Protein AF-G9KCK4-F1 (afdb_monomer)

Organism: Mustela putorius furo (NCBI:txid9669)

Foldseek 3Di:
DDDPDPDDPDDDPCVVLVDWDWDADPDPVRIDTDDPPDPPPPPDPCVCVVVVVVVVVVPPDPPDPDFAFPDWDADPVRQKIWTQTPVRDIDMDD

Sequence (94 aa):
VGGCETAEVGISKASSYGLSAWRVLSGSPYCKQVTSGGDRVTAVPKTLGLLRMLSVKFYSRPGQEQDGIFKLSLSPDGTLLAAIHFSGKLSIWA

Structure (mmCIF, N/CA/C/O backbone):
data_AF-G9KCK4-F1
#
_entry.id   AF-G9KCK4-F1
#
loop_
_atom_site.group_PDB
_atom_site.id
_atom_site.type_symbol
_atom_site.label_atom_id
_atom_site.label_alt_id
_atom_site.label_comp_id
_atom_site.label_asym_id
_atom_site.label_entity_id
_atom_site.label_seq_id
_atom_site.pdbx_PDB_ins_code
_atom_site.Cartn_x
_atom_site.Cartn_y
_atom_site.Cartn_z
_atom_site.occupancy
_atom_site.B_iso_or_equiv
_atom_site.auth_seq_id
_atom_site.auth_comp_id
_atom_site.auth_asym_id
_atom_site.auth_atom_id
_atom_site.pdbx_PDB_model_num
ATOM 1 N N . VAL A 1 1 ? 21.774 0.817 1.616 1.00 37.09 1 VAL A N 1
ATOM 2 C CA . VAL A 1 1 ? 20.440 1.124 1.048 1.00 37.09 1 VAL A CA 1
ATOM 3 C C . VAL A 1 1 ? 20.220 0.134 -0.086 1.00 37.09 1 VAL A C 1
ATOM 5 O O . VAL A 1 1 ? 20.757 0.343 -1.163 1.00 37.09 1 VAL A O 1
ATOM 8 N N . GLY A 1 2 ? 19.625 -1.027 0.221 1.00 36.41 2 GLY A N 1
ATOM 9 C CA . GLY A 1 2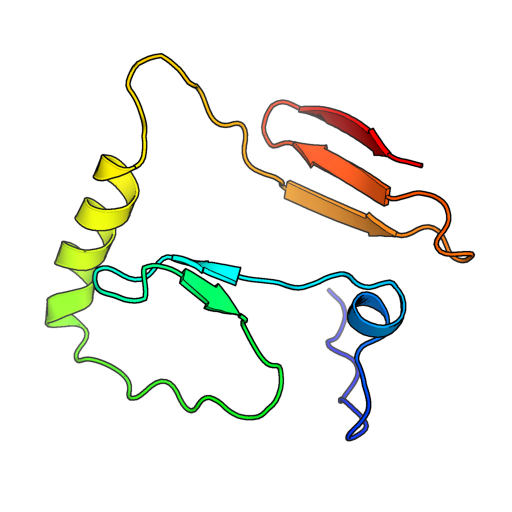 ? 19.438 -2.130 -0.738 1.00 36.41 2 GLY A CA 1
ATOM 10 C C . GLY A 1 2 ? 18.424 -1.716 -1.803 1.00 36.41 2 GLY A C 1
ATOM 11 O O . GLY A 1 2 ? 17.446 -1.054 -1.478 1.00 36.41 2 GLY A O 1
ATOM 12 N N . GLY A 1 3 ? 18.648 -1.945 -3.089 1.00 39.38 3 GLY A N 1
ATOM 13 C CA . GLY A 1 3 ? 19.147 -3.180 -3.678 1.00 39.38 3 GLY A CA 1
ATOM 14 C C . GLY A 1 3 ? 17.950 -3.774 -4.404 1.00 39.38 3 GLY A C 1
ATOM 15 O O . GLY A 1 3 ? 17.295 -4.659 -3.872 1.00 39.38 3 GLY A O 1
ATOM 16 N N . CYS A 1 4 ? 17.588 -3.177 -5.546 1.00 51.75 4 CYS A N 1
ATOM 17 C CA . CYS A 1 4 ? 16.587 -3.750 -6.435 1.00 51.75 4 CYS A CA 1
ATOM 18 C C . CYS A 1 4 ? 17.154 -5.086 -6.897 1.00 51.75 4 CYS A C 1
ATOM 20 O O . CYS A 1 4 ? 18.093 -5.103 -7.693 1.00 51.75 4 CYS A O 1
ATOM 22 N N . GLU A 1 5 ? 16.645 -6.173 -6.329 1.00 50.69 5 GLU A N 1
ATOM 23 C CA . GLU A 1 5 ? 16.954 -7.520 -6.77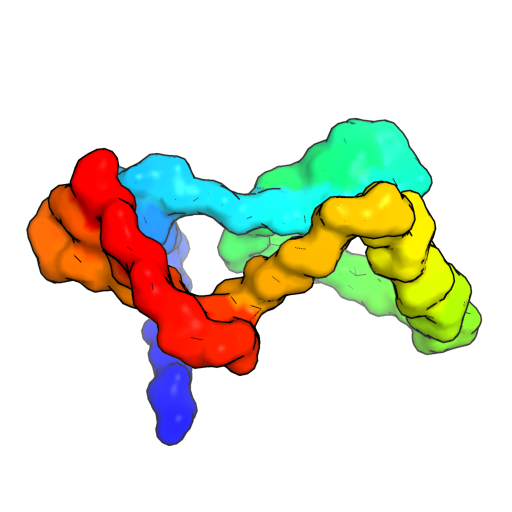8 1.00 50.69 5 GLU A CA 1
ATOM 24 C C . GLU A 1 5 ? 16.693 -7.560 -8.281 1.00 50.69 5 GLU A C 1
ATOM 26 O O . GLU A 1 5 ? 15.618 -7.193 -8.765 1.00 50.69 5 GLU A O 1
ATOM 31 N N . THR A 1 6 ? 17.755 -7.874 -9.014 1.00 47.38 6 THR A N 1
ATOM 32 C CA . THR A 1 6 ? 17.790 -7.980 -10.462 1.00 47.38 6 THR A CA 1
ATOM 33 C C . THR A 1 6 ? 16.66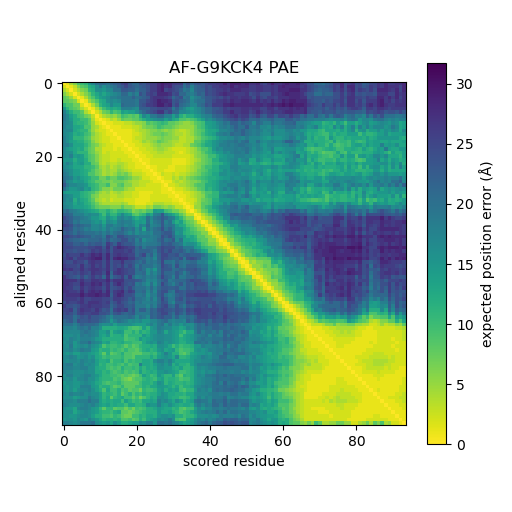3 -8.913 -10.870 1.00 47.38 6 THR A C 1
ATOM 35 O O . THR A 1 6 ? 16.704 -10.100 -10.563 1.00 47.38 6 THR A O 1
ATOM 38 N N . ALA A 1 7 ? 15.619 -8.355 -11.478 1.00 51.03 7 ALA A N 1
ATOM 39 C CA . ALA A 1 7 ? 14.438 -9.116 -11.822 1.00 51.03 7 ALA A CA 1
ATOM 40 C C . ALA A 1 7 ? 14.815 -10.187 -12.852 1.00 51.03 7 ALA A C 1
ATOM 42 O O . ALA A 1 7 ? 15.038 -9.895 -14.029 1.00 51.03 7 ALA A O 1
ATOM 43 N N . GLU A 1 8 ? 14.8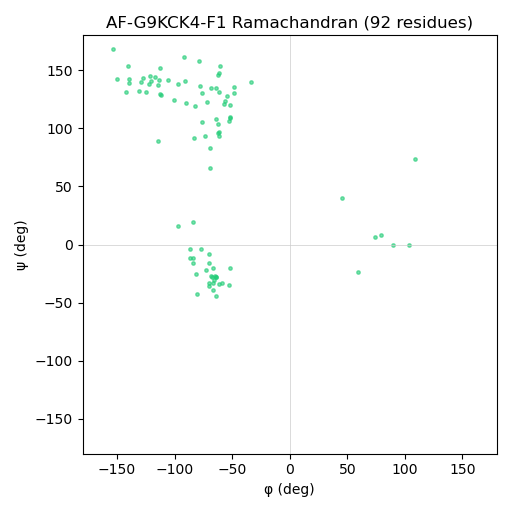33 -11.435 -12.387 1.00 51.69 8 GLU A N 1
ATOM 44 C CA . GLU A 1 8 ? 14.304 -12.576 -13.128 1.00 51.69 8 GLU A CA 1
ATOM 45 C C . GLU A 1 8 ? 13.092 -12.082 -13.943 1.00 51.69 8 GLU A C 1
ATOM 47 O O . GLU A 1 8 ? 12.298 -11.279 -13.442 1.00 51.69 8 GLU A O 1
ATOM 52 N N . VAL A 1 9 ? 12.927 -12.533 -15.187 1.00 58.53 9 VAL A N 1
ATOM 53 C CA . VAL A 1 9 ? 11.775 -12.198 -16.048 1.00 58.53 9 VAL A CA 1
ATOM 54 C C . VAL A 1 9 ? 10.513 -12.880 -15.493 1.00 58.53 9 VAL A C 1
ATOM 56 O O . VAL A 1 9 ? 9.968 -13.815 -16.068 1.00 58.53 9 VAL A O 1
ATOM 59 N N . GLY A 1 10 ? 10.092 -12.459 -14.308 1.00 61.81 10 GLY A N 1
ATOM 60 C CA . GLY A 1 10 ? 9.093 -13.090 -13.470 1.00 61.81 10 GLY A CA 1
ATOM 61 C C . GLY A 1 10 ? 8.203 -12.047 -12.810 1.00 61.81 10 GLY A C 1
ATOM 62 O O . GLY A 1 10 ? 8.567 -10.886 -12.621 1.00 61.81 10 GLY A O 1
ATOM 63 N N . ILE A 1 11 ? 6.985 -12.477 -12.503 1.00 61.25 11 ILE A N 1
ATOM 64 C CA . ILE A 1 11 ? 5.971 -11.706 -11.785 1.00 61.25 11 ILE A CA 1
ATOM 65 C C . ILE A 1 11 ? 6.589 -11.223 -10.463 1.00 61.25 11 ILE A C 1
ATOM 67 O O . ILE A 1 11 ? 7.143 -12.022 -9.711 1.00 61.25 11 ILE A O 1
ATOM 71 N N . SER A 1 12 ? 6.520 -9.917 -10.176 1.00 70.25 12 SER A N 1
ATOM 72 C CA . SER A 1 12 ? 7.054 -9.390 -8.916 1.00 70.25 12 SER A CA 1
ATOM 73 C C . SER A 1 12 ? 6.303 -10.012 -7.742 1.00 70.25 12 SER A C 1
ATOM 75 O O . SER A 1 12 ? 5.094 -10.258 -7.832 1.00 70.25 12 SER A O 1
ATOM 77 N N . LYS A 1 13 ? 6.988 -10.208 -6.612 1.00 74.44 13 LYS A N 1
ATOM 78 C CA . LYS A 1 13 ? 6.362 -10.734 -5.393 1.00 74.44 13 LYS A CA 1
ATOM 79 C C . LYS A 1 13 ? 5.111 -9.935 -4.998 1.00 74.44 13 LYS A C 1
ATOM 81 O O . LYS A 1 13 ? 4.133 -10.512 -4.565 1.00 74.44 13 LYS A O 1
ATOM 86 N N . ALA A 1 14 ? 5.080 -8.619 -5.215 1.00 73.56 14 ALA A N 1
ATOM 87 C CA . ALA A 1 14 ? 3.880 -7.814 -4.970 1.00 73.56 14 ALA A CA 1
ATOM 88 C C . ALA A 1 14 ? 2.711 -8.205 -5.896 1.00 73.56 14 ALA A C 1
ATOM 90 O O . ALA A 1 14 ? 1.583 -8.375 -5.436 1.00 73.56 14 ALA A O 1
ATOM 91 N N . SER A 1 15 ? 2.982 -8.407 -7.189 1.00 75.62 15 SER A N 1
ATOM 92 C CA . SER A 1 15 ? 1.953 -8.817 -8.150 1.00 75.62 15 SER A CA 1
ATOM 93 C C . SER A 1 15 ? 1.422 -10.234 -7.927 1.00 75.62 15 SER A C 1
ATOM 95 O O . SER A 1 15 ? 0.253 -10.466 -8.221 1.00 75.62 15 SER A O 1
ATOM 97 N N . SER A 1 16 ? 2.198 -11.156 -7.337 1.00 77.44 16 SER A N 1
ATOM 98 C CA . SER A 1 16 ? 1.659 -12.467 -6.930 1.00 77.44 16 SER A CA 1
ATOM 99 C C . SER A 1 16 ? 0.626 -12.371 -5.803 1.00 77.44 16 SER A C 1
ATOM 101 O O . SER A 1 16 ? -0.195 -13.268 -5.664 1.00 77.44 16 SER A O 1
ATOM 103 N N . TYR A 1 17 ? 0.617 -11.271 -5.043 1.00 74.12 17 TYR A N 1
ATOM 104 C CA . TYR A 1 17 ? -0.415 -10.963 -4.045 1.00 74.12 17 TYR A CA 1
ATOM 105 C C . TYR A 1 17 ? -1.506 -10.020 -4.583 1.00 74.12 17 TYR A C 1
ATOM 107 O O . TYR A 1 17 ? -2.232 -9.401 -3.812 1.00 74.12 17 TYR A O 1
ATOM 115 N N . GLY A 1 18 ? -1.612 -9.849 -5.907 1.00 79.94 18 GLY A N 1
ATOM 116 C CA . GLY A 1 18 ? -2.626 -8.990 -6.531 1.00 79.94 18 GLY A CA 1
ATOM 117 C C . GLY A 1 18 ? -2.366 -7.483 -6.402 1.00 79.94 18 GLY A C 1
ATOM 118 O O . GLY A 1 18 ? -3.199 -6.677 -6.820 1.00 79.94 18 GLY A O 1
ATOM 119 N N . LEU A 1 19 ? -1.212 -7.070 -5.868 1.00 77.25 19 LEU A N 1
ATOM 120 C CA . LEU A 1 19 ? -0.865 -5.655 -5.756 1.00 77.25 19 LEU A CA 1
ATOM 121 C C . LEU A 1 19 ? -0.433 -5.100 -7.118 1.00 77.25 19 LEU A C 1
ATOM 123 O O . LEU A 1 19 ? 0.443 -5.647 -7.791 1.00 77.25 19 LEU A O 1
ATOM 127 N N . SER A 1 20 ? -1.020 -3.968 -7.505 1.00 79.88 20 SER A N 1
ATOM 128 C CA . SER A 1 20 ? -0.700 -3.254 -8.742 1.00 79.88 20 SER A CA 1
ATOM 129 C C . SER A 1 20 ? -0.422 -1.779 -8.462 1.00 79.88 20 SER A C 1
ATOM 131 O O . SER A 1 20 ? -1.084 -1.144 -7.646 1.00 79.88 20 SER A O 1
ATOM 133 N N . ALA A 1 21 ? 0.580 -1.223 -9.142 1.00 80.62 21 ALA A N 1
ATOM 134 C CA . ALA A 1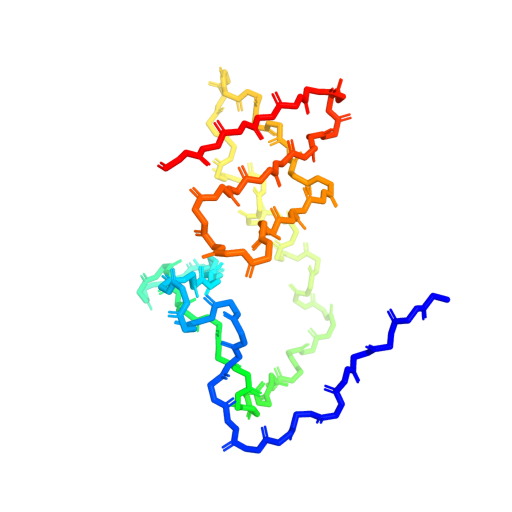 21 ? 0.876 0.203 -9.091 1.00 80.62 21 ALA A CA 1
ATOM 135 C C . ALA A 1 21 ? 0.233 0.903 -10.290 1.00 80.62 21 ALA A C 1
ATOM 137 O O . ALA A 1 21 ? 0.298 0.401 -11.411 1.00 80.62 21 ALA A O 1
ATOM 138 N N . TRP A 1 22 ? -0.352 2.079 -10.071 1.00 85.69 22 TRP A N 1
ATOM 139 C CA . TRP A 1 22 ? -1.018 2.869 -11.106 1.00 85.69 22 TRP A CA 1
ATOM 140 C C . TRP A 1 22 ? -0.467 4.285 -11.110 1.00 85.69 22 TRP A C 1
ATOM 142 O O . TRP A 1 22 ? -0.157 4.847 -10.061 1.00 85.69 22 TRP A O 1
ATOM 152 N N . ARG A 1 23 ? -0.347 4.875 -12.299 1.00 79.88 23 ARG A N 1
ATOM 153 C CA . ARG A 1 23 ? 0.023 6.282 -12.453 1.00 79.88 23 ARG A CA 1
ATOM 154 C C . ARG A 1 23 ? -1.128 7.076 -13.043 1.00 79.88 23 ARG A C 1
ATOM 156 O O . ARG A 1 23 ? -1.778 6.616 -13.981 1.00 79.88 23 ARG A O 1
ATOM 163 N N . VAL A 1 24 ? -1.297 8.293 -12.542 1.00 80.81 24 VAL A N 1
ATOM 164 C CA . VAL A 1 24 ? -2.237 9.270 -13.093 1.00 80.81 24 VAL A CA 1
ATOM 165 C C . VAL A 1 24 ? -1.642 9.900 -14.357 1.00 80.81 24 VAL A C 1
ATOM 167 O O . VAL A 1 24 ? -0.453 10.239 -14.423 1.00 80.81 24 VAL A O 1
ATOM 170 N N . LEU A 1 25 ? -2.477 10.027 -15.379 1.00 76.50 25 LEU A N 1
ATOM 171 C CA . LEU A 1 25 ? -2.211 10.623 -16.680 1.00 76.50 25 LEU A CA 1
ATOM 172 C C . LEU A 1 25 ? -3.027 11.912 -16.818 1.00 76.50 25 LEU A C 1
ATOM 174 O O . LEU A 1 25 ? -4.114 12.038 -16.267 1.00 76.50 25 LEU A O 1
ATOM 178 N N . SER A 1 26 ? -2.522 12.860 -17.604 1.00 75.69 26 SER A N 1
ATOM 179 C CA . SER A 1 26 ? -3.208 14.132 -17.868 1.00 75.69 26 SER A CA 1
ATOM 180 C C . SER A 1 26 ? -4.355 14.024 -18.881 1.00 75.69 26 SER A C 1
ATOM 182 O O . SER A 1 26 ? -5.022 15.016 -19.150 1.00 75.69 26 SER A O 1
ATOM 184 N N . GLY A 1 27 ? -4.571 12.852 -19.475 1.00 75.75 27 GLY A N 1
ATOM 185 C CA . GLY A 1 27 ? -5.609 12.609 -20.475 1.00 75.75 27 GLY A CA 1
ATOM 186 C C . GLY A 1 27 ? -6.029 11.146 -20.480 1.00 75.75 27 GLY A C 1
ATOM 187 O O . GLY A 1 27 ? -5.368 10.318 -19.850 1.00 75.75 27 GLY A O 1
ATOM 188 N N . SER A 1 28 ? -7.126 10.839 -21.176 1.00 73.69 28 SER A N 1
ATOM 189 C CA . SER A 1 28 ? -7.681 9.483 -21.289 1.00 73.69 28 SER A CA 1
ATOM 190 C C . SER A 1 28 ? -6.592 8.458 -21.664 1.00 73.69 28 SER A C 1
ATOM 192 O O . SER A 1 28 ? -5.823 8.727 -22.591 1.00 73.69 28 SER A O 1
ATOM 194 N N . PRO A 1 29 ? -6.470 7.316 -20.957 1.00 77.31 29 PRO A N 1
ATOM 195 C CA . PRO A 1 29 ? -7.410 6.755 -19.973 1.00 77.31 29 PRO A CA 1
ATOM 196 C C . PRO A 1 29 ? -7.299 7.287 -18.524 1.00 77.31 29 PRO A C 1
ATOM 198 O O . PRO A 1 29 ? -7.795 6.638 -17.611 1.00 77.31 29 PRO A O 1
ATOM 201 N N . TYR A 1 30 ? -6.675 8.449 -18.285 1.00 76.56 30 TYR A N 1
ATOM 202 C CA . TYR A 1 30 ? -6.435 9.131 -16.990 1.00 76.56 30 TYR A CA 1
ATOM 203 C C . TYR A 1 30 ? -5.631 8.342 -15.952 1.00 76.56 30 TYR A C 1
ATOM 205 O O . TYR A 1 30 ? -4.968 8.944 -15.114 1.00 76.56 30 TYR A O 1
ATOM 213 N N . CYS A 1 31 ? -5.611 7.020 -16.039 1.00 82.19 31 CYS A N 1
ATOM 214 C CA . CYS A 1 31 ? -4.831 6.114 -15.223 1.00 82.19 31 CYS A CA 1
ATOM 215 C C . CYS A 1 31 ? -4.277 4.997 -16.110 1.00 82.19 31 CYS A C 1
ATOM 217 O O . CYS A 1 31 ? -4.949 4.507 -17.016 1.00 82.19 31 CYS A O 1
ATOM 219 N N . LYS A 1 32 ? -3.044 4.570 -15.836 1.00 86.06 32 LYS A N 1
ATOM 220 C CA . LYS A 1 32 ? -2.440 3.384 -16.460 1.00 86.06 32 LYS A CA 1
ATOM 221 C C . LYS A 1 32 ? -1.653 2.611 -15.409 1.00 86.06 32 LYS A C 1
ATOM 223 O O . LYS A 1 32 ? -0.948 3.219 -14.600 1.00 86.06 32 LYS A O 1
ATOM 228 N N . GLN A 1 33 ? -1.755 1.286 -15.437 1.00 83.75 33 GLN A N 1
ATOM 229 C CA . GLN A 1 33 ? -0.952 0.408 -14.593 1.00 83.75 33 GLN A CA 1
ATOM 230 C C . GLN A 1 33 ? 0.538 0.531 -14.958 1.00 83.75 33 GLN A C 1
ATOM 232 O O . GLN A 1 33 ? 0.910 0.549 -16.132 1.00 83.75 33 GLN A O 1
ATOM 237 N N . VAL A 1 34 ? 1.395 0.641 -13.947 1.00 80.44 34 VAL A N 1
ATOM 238 C CA . VAL A 1 34 ? 2.853 0.669 -14.089 1.00 80.44 34 VAL A CA 1
ATOM 239 C C . VAL A 1 34 ? 3.346 -0.771 -14.206 1.00 80.44 34 VAL A C 1
ATOM 241 O O . VAL A 1 34 ? 3.151 -1.569 -13.291 1.00 80.44 34 VAL A O 1
ATOM 244 N N . THR A 1 35 ? 3.980 -1.112 -15.326 1.00 78.94 35 THR A N 1
ATOM 245 C CA . THR A 1 35 ? 4.544 -2.445 -15.577 1.00 78.94 35 THR A CA 1
ATOM 246 C C . THR A 1 35 ? 6.070 -2.412 -15.454 1.00 78.94 35 THR A C 1
ATOM 248 O O . THR A 1 35 ? 6.718 -1.449 -15.858 1.00 78.94 35 THR A O 1
ATOM 251 N N . SER A 1 36 ? 6.662 -3.470 -14.885 1.00 62.91 36 SER A N 1
ATOM 252 C CA . SER A 1 36 ? 8.124 -3.587 -14.704 1.00 62.91 36 SER A CA 1
ATOM 253 C C . SER A 1 36 ? 8.881 -3.789 -16.025 1.00 62.91 36 SER A C 1
ATOM 255 O O . SER A 1 36 ? 10.098 -3.624 -16.084 1.00 62.91 36 SER A O 1
ATOM 257 N N . GLY A 1 37 ? 8.171 -4.163 -17.092 1.00 55.62 37 GLY A N 1
ATOM 258 C CA . GLY A 1 37 ? 8.738 -4.390 -18.412 1.00 55.62 37 GLY A CA 1
ATOM 259 C C . GLY A 1 37 ? 8.894 -3.085 -19.180 1.00 55.62 37 GLY A C 1
ATOM 260 O O . GLY A 1 37 ? 7.967 -2.675 -19.867 1.00 55.62 37 GLY A O 1
ATOM 261 N N . GLY A 1 38 ? 10.065 -2.455 -19.057 1.00 54.41 38 GLY A N 1
ATOM 262 C CA . GLY A 1 38 ? 10.663 -1.609 -20.093 1.00 54.41 38 GLY A CA 1
ATOM 263 C C . GLY A 1 38 ? 9.754 -0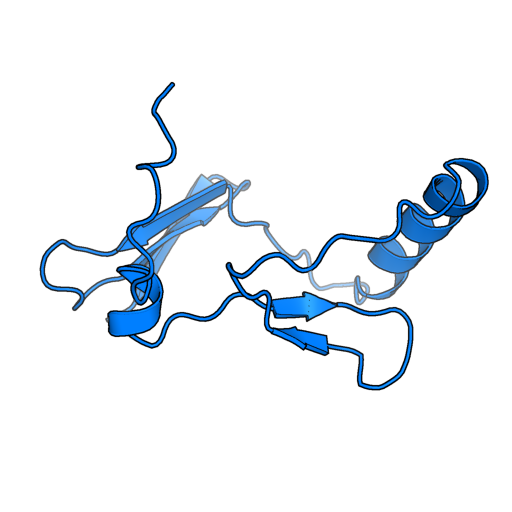.597 -20.796 1.00 54.41 38 GLY A C 1
ATOM 264 O O . GLY A 1 38 ? 9.915 -0.411 -22.000 1.00 54.41 38 GLY A O 1
ATOM 265 N N . ASP A 1 39 ? 8.838 0.079 -20.091 1.00 51.94 39 ASP A N 1
ATOM 266 C CA . ASP A 1 39 ? 8.168 1.267 -20.633 1.00 51.94 39 ASP A CA 1
ATOM 267 C C . ASP A 1 39 ? 9.253 2.353 -20.702 1.00 51.94 39 ASP A C 1
ATOM 269 O O . ASP A 1 39 ? 9.474 3.107 -19.750 1.00 51.94 39 ASP A O 1
ATOM 273 N N . ARG A 1 40 ? 10.052 2.340 -21.783 1.00 54.31 40 ARG A N 1
ATOM 274 C CA . ARG A 1 40 ? 11.064 3.359 -22.068 1.00 54.31 40 ARG A CA 1
ATOM 275 C C . ARG A 1 40 ? 10.294 4.653 -22.205 1.00 54.31 40 ARG A C 1
ATOM 277 O O . ARG A 1 40 ? 9.780 4.971 -23.271 1.00 54.31 40 ARG A O 1
ATOM 284 N N . VAL A 1 41 ? 10.194 5.373 -21.092 1.00 52.28 41 VAL A N 1
ATOM 285 C CA . VAL A 1 41 ? 9.661 6.722 -21.044 1.00 52.28 41 VAL A CA 1
ATOM 286 C C . VAL A 1 41 ? 10.443 7.491 -22.096 1.00 52.28 41 VAL A C 1
ATOM 288 O O . VAL A 1 41 ? 11.628 7.764 -21.907 1.00 52.28 41 VAL A O 1
ATOM 291 N N . THR A 1 42 ? 9.810 7.797 -23.228 1.00 50.28 42 THR A N 1
ATOM 292 C CA . THR A 1 42 ? 10.312 8.821 -24.137 1.00 50.28 42 THR A CA 1
ATOM 293 C C . THR A 1 42 ? 10.527 10.040 -23.264 1.00 50.28 42 THR A C 1
ATOM 295 O O . THR A 1 42 ? 9.564 10.569 -22.702 1.00 50.28 42 THR A O 1
ATOM 298 N N . ALA A 1 43 ? 11.791 10.392 -23.037 1.00 49.84 43 ALA A N 1
ATOM 299 C CA . ALA A 1 43 ? 12.160 11.507 -22.192 1.00 49.84 43 ALA A CA 1
ATOM 300 C C . ALA A 1 43 ? 11.562 12.762 -22.826 1.00 49.84 43 ALA A C 1
ATOM 302 O O . ALA A 1 43 ? 12.103 13.308 -23.784 1.00 49.84 43 ALA A O 1
ATOM 303 N N . VAL A 1 44 ? 10.391 13.170 -22.338 1.00 53.50 44 VAL A N 1
ATOM 304 C CA . VAL A 1 44 ? 9.764 14.414 -22.767 1.00 53.50 44 VAL A CA 1
ATOM 305 C C . VAL A 1 44 ? 10.742 15.531 -22.390 1.00 53.50 44 VAL A C 1
ATOM 307 O O . VAL A 1 44 ? 11.237 15.525 -21.256 1.00 53.50 44 VAL A O 1
ATOM 310 N N . PRO A 1 45 ? 11.068 16.456 -23.312 1.00 48.78 45 PRO A N 1
ATOM 311 C CA . PRO A 1 45 ? 12.015 17.531 -23.053 1.00 48.78 45 PRO A CA 1
ATOM 312 C C . PRO A 1 45 ? 11.703 18.245 -21.733 1.00 48.78 45 PRO A C 1
ATOM 314 O O . PRO A 1 45 ? 10.548 18.555 -21.433 1.00 48.78 45 PRO A O 1
ATOM 317 N N . LYS A 1 46 ? 12.750 18.502 -20.936 1.00 55.16 46 LYS A N 1
ATOM 318 C CA . LYS A 1 46 ? 12.687 19.049 -19.563 1.00 55.16 46 LYS A CA 1
ATOM 319 C C . LYS A 1 46 ? 11.855 20.337 -19.435 1.00 55.16 46 LYS A C 1
ATOM 321 O O . LYS A 1 46 ? 11.385 20.647 -18.345 1.00 55.16 46 LYS A O 1
ATOM 326 N N . THR A 1 47 ? 11.624 21.047 -20.536 1.00 53.31 47 THR A N 1
ATOM 327 C CA . THR A 1 47 ? 10.811 22.266 -20.621 1.00 53.31 47 THR A CA 1
ATOM 328 C C . THR A 1 47 ? 9.326 22.051 -20.298 1.00 53.31 47 THR A C 1
ATOM 330 O O . THR A 1 47 ? 8.698 22.955 -19.758 1.00 53.31 47 THR A O 1
ATOM 333 N N . LEU A 1 48 ? 8.765 20.854 -20.518 1.00 52.47 48 LEU A N 1
ATOM 334 C CA . LEU A 1 48 ? 7.376 20.513 -20.144 1.00 52.47 48 LEU A CA 1
ATOM 335 C C . LEU A 1 48 ? 7.230 20.003 -18.697 1.00 52.47 48 LEU A C 1
ATOM 337 O O . LEU A 1 48 ? 6.116 19.903 -18.179 1.00 52.47 48 LEU A O 1
ATOM 341 N N . GLY A 1 49 ? 8.341 19.690 -18.021 1.00 53.97 49 GLY A N 1
ATOM 342 C CA . GLY A 1 49 ? 8.339 19.147 -16.658 1.00 53.97 49 GLY A CA 1
ATOM 343 C C . GLY A 1 49 ? 7.807 20.126 -15.608 1.00 53.97 49 GLY A C 1
ATOM 344 O O . GLY A 1 49 ? 7.165 19.701 -14.648 1.00 53.97 49 GLY A O 1
ATOM 345 N N . LEU A 1 50 ? 7.997 21.432 -15.828 1.00 57.34 50 LEU A N 1
ATOM 346 C CA . LEU A 1 50 ? 7.492 22.475 -14.931 1.00 57.34 50 LEU A CA 1
ATOM 347 C C . LEU A 1 50 ? 5.953 22.530 -14.936 1.00 57.34 50 LEU A C 1
ATOM 349 O O . LEU A 1 50 ? 5.335 22.647 -13.881 1.00 57.34 50 LEU A O 1
ATOM 353 N N . LEU A 1 51 ? 5.332 22.354 -16.111 1.00 55.66 51 LEU A N 1
ATOM 354 C CA . LEU A 1 51 ? 3.873 22.347 -16.286 1.00 55.66 51 LEU A CA 1
ATOM 355 C C . LEU A 1 51 ? 3.221 21.103 -15.667 1.00 55.66 51 LEU A C 1
ATOM 357 O O . LEU A 1 51 ? 2.128 21.186 -15.111 1.00 55.66 51 LEU A O 1
ATOM 361 N N . ARG A 1 52 ? 3.912 19.955 -15.679 1.00 52.97 52 ARG A N 1
ATOM 362 C CA . ARG A 1 52 ? 3.421 18.714 -15.055 1.00 52.97 52 ARG A CA 1
ATOM 363 C C . ARG A 1 52 ? 3.297 18.818 -13.533 1.00 52.97 52 ARG A C 1
ATOM 365 O O . ARG A 1 52 ? 2.454 18.146 -12.942 1.00 52.97 52 ARG A O 1
ATOM 372 N N . MET A 1 53 ? 4.100 19.675 -12.901 1.00 51.34 53 MET A N 1
ATOM 373 C CA . MET A 1 53 ? 4.015 19.939 -11.462 1.00 51.34 53 MET A CA 1
ATOM 374 C C . MET A 1 53 ? 2.710 20.665 -11.094 1.00 51.34 53 MET A C 1
ATOM 376 O O . MET A 1 53 ? 2.174 20.449 -10.009 1.00 51.34 53 MET A O 1
ATOM 380 N N . LEU A 1 54 ? 2.131 21.450 -12.015 1.00 53.00 54 LEU A N 1
ATOM 381 C CA . LEU A 1 54 ? 0.800 22.032 -11.821 1.00 53.00 54 LEU A CA 1
ATOM 382 C C . LEU A 1 54 ? -0.309 20.972 -11.892 1.00 53.00 54 LEU A C 1
ATO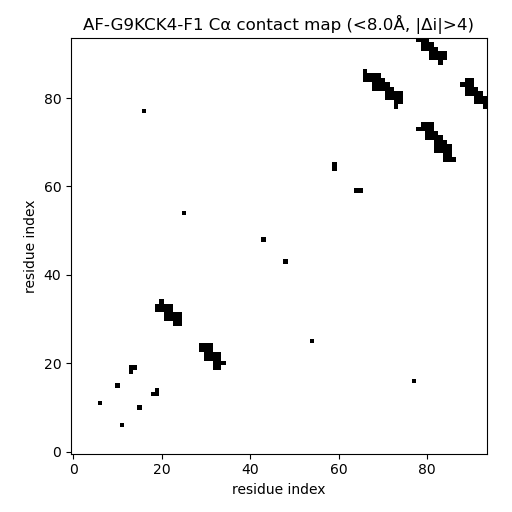M 384 O O . LEU A 1 54 ? -1.251 21.046 -11.114 1.00 53.00 54 LEU A O 1
ATOM 388 N N . SER A 1 55 ? -0.185 19.948 -12.744 1.00 50.59 55 SER A N 1
ATOM 389 C CA . SER A 1 55 ? -1.203 18.892 -12.894 1.00 50.59 55 SER A CA 1
ATOM 390 C C . SER A 1 55 ? -1.441 18.086 -11.612 1.00 50.59 55 SER A C 1
ATOM 392 O O . SER A 1 55 ? -2.573 17.705 -11.336 1.00 50.59 55 SER A O 1
ATOM 394 N N . VAL A 1 56 ? -0.399 17.862 -10.802 1.00 53.00 56 VAL A N 1
ATOM 395 C CA . VAL A 1 56 ? -0.518 17.172 -9.502 1.00 53.00 56 VAL A CA 1
ATOM 396 C C . VAL A 1 56 ? -1.333 18.004 -8.506 1.00 53.00 56 VAL A C 1
ATOM 398 O O . VAL A 1 56 ? -2.089 17.449 -7.715 1.00 53.00 56 VAL A O 1
ATOM 401 N N . LYS A 1 57 ? -1.239 19.337 -8.579 1.00 50.03 57 LYS A N 1
ATOM 402 C CA . LYS A 1 57 ? -1.933 20.248 -7.659 1.00 50.03 57 LYS A CA 1
ATOM 403 C C . LYS A 1 57 ? -3.445 20.327 -7.898 1.00 50.03 57 LYS A C 1
ATOM 405 O O . LYS A 1 57 ? -4.166 20.690 -6.978 1.00 50.03 57 LYS A O 1
ATOM 410 N N . PHE A 1 58 ? -3.936 19.977 -9.091 1.00 46.97 58 PHE A N 1
ATOM 411 C CA . PHE A 1 58 ? -5.366 20.074 -9.424 1.00 46.97 58 PHE A CA 1
ATOM 412 C C . PHE A 1 58 ? -6.210 18.871 -8.975 1.00 46.97 58 PHE A C 1
ATOM 414 O O . PHE A 1 58 ? -7.431 18.990 -8.910 1.00 46.97 58 PHE A O 1
ATOM 421 N N . TYR A 1 59 ? -5.596 17.734 -8.629 1.00 49.75 59 TYR A N 1
ATOM 422 C CA . TYR A 1 59 ? -6.317 16.581 -8.061 1.00 49.75 59 TYR A CA 1
ATOM 423 C C . TYR A 1 59 ? -6.476 16.660 -6.536 1.00 49.75 59 TYR A C 1
ATOM 425 O O . TYR A 1 59 ? -7.156 15.827 -5.935 1.00 49.75 59 TYR A O 1
ATOM 433 N N . SER A 1 60 ? -5.892 17.676 -5.901 1.00 48.69 60 SER A N 1
ATOM 434 C CA . SER A 1 60 ? -6.137 17.994 -4.501 1.00 48.69 60 SER A CA 1
ATOM 435 C C . SER A 1 60 ? -7.521 18.631 -4.375 1.00 48.69 60 SER A C 1
ATOM 437 O O . SER A 1 60 ? -7.678 19.839 -4.543 1.00 48.69 60 SER A O 1
ATOM 439 N N . ARG A 1 61 ? -8.553 17.824 -4.101 1.00 53.25 61 ARG A N 1
ATOM 440 C CA . ARG A 1 61 ? -9.860 18.350 -3.681 1.00 53.25 61 ARG A CA 1
ATOM 441 C C . ARG A 1 61 ? -9.637 19.226 -2.434 1.00 53.25 61 ARG A C 1
ATOM 443 O O . ARG A 1 61 ? -9.088 18.712 -1.457 1.00 53.25 61 ARG A O 1
ATOM 450 N N . PRO A 1 62 ? -10.044 20.509 -2.424 1.00 44.78 62 PRO A N 1
ATOM 451 C CA . PRO A 1 62 ? -9.955 21.331 -1.221 1.00 44.78 62 PRO A CA 1
ATOM 452 C C . PRO A 1 62 ? -10.738 20.646 -0.090 1.00 44.78 62 PRO A C 1
ATOM 454 O O . PRO A 1 62 ? -11.920 20.351 -0.260 1.00 44.78 62 PRO A O 1
ATOM 457 N N . GLY A 1 63 ? -10.073 20.332 1.027 1.00 53.91 63 GLY A N 1
ATOM 458 C CA . GLY A 1 63 ? -10.681 19.673 2.195 1.00 53.91 63 GLY A CA 1
ATOM 459 C C . GLY A 1 63 ? -10.380 18.177 2.374 1.00 53.91 63 GLY A C 1
ATOM 460 O O . GLY A 1 63 ? -10.842 17.588 3.345 1.00 53.91 63 GLY A O 1
ATOM 461 N N . GLN A 1 64 ? -9.603 17.553 1.485 1.00 59.09 64 GLN A N 1
ATOM 462 C CA . GLN A 1 64 ? -9.027 16.221 1.708 1.00 59.09 64 GLN A CA 1
ATOM 463 C C . GLN A 1 64 ? -7.506 16.370 1.784 1.00 59.09 64 GLN A C 1
ATOM 465 O O . GLN A 1 64 ? -6.823 16.310 0.761 1.00 59.09 64 GLN A O 1
ATOM 470 N N . GLU A 1 65 ? -6.969 16.605 2.984 1.00 65.50 65 GLU A N 1
ATOM 471 C CA . GLU A 1 65 ? -5.535 16.423 3.221 1.00 65.50 65 GLU A CA 1
ATOM 472 C C . GLU A 1 65 ? -5.207 14.945 2.981 1.00 65.50 65 GLU A C 1
ATOM 474 O O . GLU A 1 65 ? -5.442 14.085 3.828 1.00 65.50 65 GLU A O 1
ATOM 479 N N . GLN A 1 66 ? -4.744 14.634 1.771 1.00 70.94 66 GLN A N 1
ATOM 480 C CA . GLN A 1 66 ? -4.280 13.298 1.431 1.00 70.94 66 GLN A CA 1
ATOM 481 C C . GLN A 1 66 ? -2.898 13.118 2.047 1.00 70.94 66 GLN A C 1
ATOM 483 O O . GLN A 1 66 ? -1.911 13.684 1.575 1.00 70.94 66 GLN A O 1
ATOM 488 N N . ASP A 1 67 ? -2.851 12.349 3.126 1.00 85.69 67 ASP A N 1
ATOM 489 C CA . ASP A 1 67 ? -1.608 11.936 3.753 1.00 85.69 67 ASP A CA 1
ATOM 490 C C . ASP A 1 67 ? -0.914 10.908 2.853 1.00 85.69 67 ASP A C 1
ATOM 492 O O . ASP A 1 67 ? -1.502 9.903 2.446 1.00 85.69 67 ASP A O 1
ATOM 496 N N . GLY A 1 68 ? 0.317 11.211 2.453 1.00 84.56 68 GLY A N 1
ATOM 497 C CA . GLY A 1 68 ? 1.070 10.344 1.557 1.00 84.56 68 GLY A CA 1
ATOM 498 C C . GLY A 1 68 ? 1.666 9.152 2.303 1.00 84.56 68 GLY A C 1
ATOM 499 O O . GLY A 1 68 ? 1.916 9.198 3.507 1.00 84.56 68 GLY A O 1
ATOM 500 N N . ILE A 1 69 ? 1.966 8.090 1.563 1.00 89.81 69 ILE A N 1
ATOM 501 C CA . ILE A 1 69 ? 2.586 6.886 2.115 1.00 89.81 69 ILE A CA 1
ATOM 502 C C . ILE A 1 69 ? 4.111 7.021 2.040 1.00 89.81 69 ILE A C 1
ATOM 504 O O . ILE A 1 69 ? 4.669 7.172 0.953 1.00 89.81 69 ILE A O 1
ATOM 508 N N . PHE A 1 70 ? 4.786 6.931 3.187 1.00 87.31 70 PHE A N 1
ATOM 509 C CA . PHE A 1 70 ? 6.249 6.911 3.275 1.00 87.31 70 PHE A CA 1
ATOM 510 C C . PHE A 1 70 ? 6.813 5.517 2.982 1.00 87.31 70 PHE A C 1
ATOM 512 O O . PHE A 1 70 ? 7.808 5.378 2.270 1.00 87.31 70 PHE A O 1
ATOM 519 N N . LYS A 1 71 ? 6.181 4.469 3.527 1.00 89.94 71 LYS A N 1
ATOM 520 C CA . LYS A 1 71 ? 6.622 3.080 3.348 1.00 89.94 71 LYS A CA 1
ATOM 521 C C . LYS A 1 71 ? 5.452 2.102 3.388 1.00 89.94 71 LYS A C 1
ATOM 523 O O . LYS A 1 71 ? 4.553 2.251 4.211 1.00 89.94 71 LYS A O 1
ATOM 528 N N . LEU A 1 72 ? 5.533 1.075 2.541 1.00 93.81 72 LEU A N 1
ATOM 529 C CA . LEU A 1 72 ? 4.654 -0.095 2.538 1.00 93.81 72 LEU A CA 1
ATOM 530 C C . LEU A 1 72 ? 5.463 -1.357 2.822 1.00 93.81 72 LEU A C 1
ATOM 532 O O . LEU A 1 72 ? 6.601 -1.482 2.365 1.00 93.81 72 LEU A O 1
ATOM 536 N N . SER A 1 73 ? 4.866 -2.296 3.548 1.00 90.44 73 SER A N 1
ATOM 537 C CA . SER A 1 73 ? 5.417 -3.635 3.740 1.00 90.44 73 SER A CA 1
ATOM 538 C C . SER A 1 73 ? 4.299 -4.658 3.732 1.00 90.44 73 SER A C 1
ATOM 540 O O . SER A 1 73 ? 3.319 -4.507 4.457 1.00 90.44 73 SER A O 1
ATOM 542 N N . LEU A 1 74 ? 4.475 -5.715 2.949 1.00 91.12 74 LEU A N 1
ATOM 543 C CA . LEU A 1 74 ? 3.631 -6.895 3.029 1.00 91.12 74 LEU A CA 1
ATOM 544 C C . LEU A 1 74 ? 4.254 -7.884 4.021 1.00 91.12 74 LEU A C 1
ATOM 546 O O . LEU A 1 74 ? 5.479 -8.028 4.079 1.00 91.12 74 LEU A O 1
ATOM 550 N N . SER A 1 75 ? 3.414 -8.531 4.815 1.00 90.56 75 SER A N 1
ATOM 551 C CA . SER A 1 75 ? 3.801 -9.656 5.669 1.00 90.56 75 SER A CA 1
ATOM 552 C C . SER A 1 75 ? 4.352 -10.829 4.837 1.00 90.56 75 SER A C 1
ATOM 554 O O . SER A 1 75 ? 4.015 -10.959 3.657 1.00 90.56 75 SER A O 1
ATOM 556 N N . PRO A 1 76 ? 5.225 -11.683 5.407 1.00 86.94 76 PRO A N 1
ATOM 557 C CA . PRO A 1 76 ? 5.831 -12.791 4.665 1.00 86.94 76 PRO A CA 1
ATOM 558 C C . PRO A 1 76 ? 4.828 -13.786 4.065 1.00 86.94 76 PRO A C 1
ATOM 560 O O . PRO A 1 76 ? 5.085 -14.330 2.993 1.00 86.94 76 PRO A O 1
ATOM 563 N N . ASP A 1 77 ? 3.707 -14.006 4.749 1.00 89.69 77 ASP A N 1
ATOM 564 C CA . ASP A 1 77 ? 2.585 -14.854 4.335 1.00 89.69 77 ASP A CA 1
ATOM 565 C C . ASP A 1 77 ? 1.596 -14.129 3.406 1.00 89.69 77 ASP A C 1
ATOM 567 O O . ASP A 1 77 ? 0.769 -14.772 2.765 1.00 89.69 77 ASP A O 1
ATOM 571 N N . GLY A 1 78 ? 1.710 -12.806 3.279 1.00 86.06 78 GLY A N 1
ATOM 572 C CA . GLY A 1 78 ? 0.881 -11.990 2.400 1.00 86.06 78 GLY A CA 1
ATOM 573 C C . GLY A 1 78 ? -0.506 -11.670 2.944 1.00 86.06 78 GLY A C 1
ATOM 574 O O . GLY A 1 78 ? -1.313 -11.115 2.205 1.00 86.06 78 GLY A O 1
ATOM 575 N N . THR A 1 79 ? -0.786 -12.005 4.204 1.00 91.12 79 THR A N 1
ATOM 576 C CA . THR A 1 79 ? -2.110 -11.809 4.816 1.00 91.12 79 THR A CA 1
ATOM 577 C C . THR A 1 79 ? -2.317 -10.385 5.306 1.00 91.12 79 THR A C 1
ATOM 579 O O . THR A 1 79 ? -3.440 -9.921 5.390 1.00 91.12 79 THR A O 1
ATOM 582 N N . LEU A 1 80 ? -1.232 -9.679 5.619 1.00 92.12 80 LEU A N 1
ATOM 583 C CA . LEU A 1 80 ? -1.252 -8.306 6.114 1.00 92.12 80 LEU A CA 1
ATOM 584 C C . LEU A 1 80 ? -0.446 -7.356 5.233 1.00 92.12 80 LEU A C 1
ATOM 586 O O . LEU A 1 80 ? 0.697 -7.659 4.868 1.00 92.12 80 LEU A O 1
ATOM 590 N N . LEU A 1 81 ? -0.994 -6.163 5.006 1.00 94.94 81 LEU A N 1
ATOM 591 C CA . LEU A 1 81 ? -0.303 -5.002 4.445 1.00 94.94 81 LEU A CA 1
ATOM 592 C C . LEU A 1 81 ? -0.188 -3.912 5.514 1.00 94.94 81 LEU A C 1
ATOM 594 O O . LEU A 1 81 ? -1.187 -3.531 6.114 1.00 94.94 81 LEU A O 1
ATOM 598 N N . ALA A 1 82 ? 1.013 -3.377 5.724 1.00 96.50 82 ALA A N 1
ATOM 599 C CA . ALA A 1 82 ? 1.259 -2.254 6.624 1.00 96.50 82 ALA A CA 1
ATOM 600 C C . ALA A 1 82 ? 1.721 -1.012 5.849 1.00 96.50 82 ALA A C 1
ATOM 602 O O . ALA A 1 82 ? 2.589 -1.110 4.976 1.00 96.50 82 ALA A O 1
ATOM 603 N N . ALA A 1 83 ? 1.184 0.158 6.206 1.00 96.44 83 ALA A N 1
ATOM 604 C CA . ALA A 1 83 ? 1.592 1.462 5.688 1.00 96.44 83 ALA A CA 1
ATOM 605 C C . ALA A 1 83 ? 1.976 2.436 6.801 1.00 96.44 83 ALA A C 1
ATOM 607 O O . ALA A 1 83 ? 1.198 2.658 7.727 1.00 96.44 83 ALA A O 1
ATOM 608 N N . ILE A 1 84 ? 3.128 3.087 6.645 1.00 95.50 84 ILE A N 1
ATOM 609 C CA . ILE A 1 84 ? 3.517 4.261 7.432 1.00 95.50 84 ILE A CA 1
ATOM 610 C C . ILE A 1 84 ? 3.258 5.500 6.577 1.00 95.50 84 ILE A C 1
ATOM 612 O O . ILE A 1 84 ? 3.782 5.600 5.463 1.00 95.50 84 ILE A O 1
ATOM 616 N N . HIS A 1 85 ? 2.464 6.432 7.096 1.00 94.31 85 HIS A N 1
ATOM 617 C CA 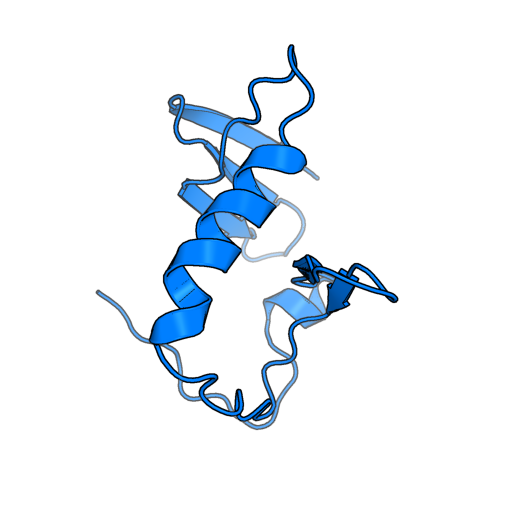. HIS A 1 85 ? 2.132 7.691 6.429 1.00 94.31 85 HIS A CA 1
ATOM 618 C C . HIS A 1 85 ? 3.107 8.813 6.813 1.00 94.31 85 HIS A C 1
ATOM 620 O O . HIS A 1 85 ? 3.774 8.728 7.846 1.00 94.31 85 HIS A O 1
ATOM 626 N N . PHE A 1 86 ? 3.178 9.886 6.020 1.00 86.62 86 PHE A N 1
ATOM 627 C CA . PHE A 1 86 ? 4.031 11.043 6.332 1.00 86.62 86 PHE A CA 1
ATOM 628 C C . PHE A 1 86 ? 3.609 11.771 7.612 1.00 86.62 86 PHE A C 1
ATOM 630 O O . PHE A 1 86 ? 4.472 12.324 8.291 1.00 86.62 86 PHE A O 1
ATOM 637 N N . SER A 1 87 ? 2.328 11.728 7.994 1.00 91.69 87 SER A N 1
ATOM 638 C CA . SER A 1 87 ? 1.883 12.250 9.298 1.00 91.69 87 SER A CA 1
ATOM 639 C C . SER A 1 87 ? 2.336 11.415 10.504 1.00 91.69 87 SER A C 1
ATOM 641 O O . SER A 1 87 ? 2.114 11.819 11.643 1.00 91.69 87 SER A O 1
ATOM 643 N N . GLY A 1 88 ? 2.925 10.235 10.280 1.00 91.25 88 GLY A N 1
ATOM 644 C CA . GLY A 1 88 ? 3.281 9.279 11.330 1.00 91.25 88 GLY A CA 1
ATOM 645 C C . GLY A 1 88 ? 2.181 8.266 11.668 1.00 91.25 88 GLY A C 1
ATOM 646 O O . GLY A 1 88 ? 2.398 7.398 12.513 1.00 91.25 88 GLY A O 1
ATOM 647 N N . LYS A 1 89 ? 1.016 8.322 11.007 1.00 95.44 89 LYS A N 1
ATOM 648 C CA . LYS A 1 89 ? -0.020 7.284 11.137 1.00 95.44 89 LYS A CA 1
ATOM 649 C C . LYS A 1 89 ? 0.493 5.925 10.653 1.00 95.44 89 LYS A C 1
ATOM 651 O O . LYS A 1 89 ? 1.237 5.839 9.674 1.00 95.44 89 LYS A O 1
ATOM 656 N N . LEU A 1 90 ? 0.022 4.866 11.308 1.00 95.50 90 LEU A N 1
ATOM 657 C CA . LEU A 1 90 ? 0.194 3.476 10.889 1.00 95.50 90 LEU A CA 1
ATOM 658 C C . LEU A 1 90 ? -1.170 2.909 10.483 1.00 95.50 90 LEU A C 1
ATOM 660 O O . LEU A 1 90 ? -2.132 3.003 11.243 1.00 95.50 90 LEU A O 1
ATOM 664 N N . SER A 1 91 ? -1.251 2.312 9.297 1.00 95.56 91 SER A N 1
ATOM 665 C CA . SER A 1 91 ? -2.435 1.586 8.824 1.00 95.56 91 SER A CA 1
ATOM 666 C C . SER A 1 91 ? -2.083 0.135 8.529 1.00 95.56 91 SER A C 1
ATOM 668 O O . SER A 1 91 ? -1.003 -0.139 8.004 1.00 95.56 91 SER A O 1
ATOM 670 N N . ILE A 1 92 ? -2.988 -0.778 8.879 1.00 95.50 92 ILE A N 1
ATOM 671 C CA . ILE A 1 92 ? -2.843 -2.219 8.669 1.00 95.50 92 ILE A CA 1
ATOM 672 C C . ILE A 1 92 ? -4.125 -2.730 8.011 1.00 95.50 92 ILE A C 1
ATOM 674 O O . ILE A 1 92 ? -5.219 -2.402 8.471 1.00 95.50 92 ILE A O 1
ATOM 678 N N . TRP A 1 93 ? -3.980 -3.522 6.953 1.00 95.44 93 TRP A N 1
ATOM 679 C CA . TRP A 1 93 ? -5.076 -4.205 6.263 1.00 95.44 93 TRP A CA 1
ATOM 680 C C . TRP A 1 93 ? -4.833 -5.710 6.277 1.00 95.44 93 TRP A C 1
ATOM 682 O O . TRP A 1 93 ? -3.674 -6.123 6.197 1.00 95.44 93 TRP A O 1
ATOM 692 N N . ALA A 1 94 ? -5.922 -6.473 6.382 1.00 89.31 94 ALA A N 1
ATOM 693 C CA . ALA A 1 94 ? -5.972 -7.929 6.286 1.00 89.31 94 ALA A CA 1
ATOM 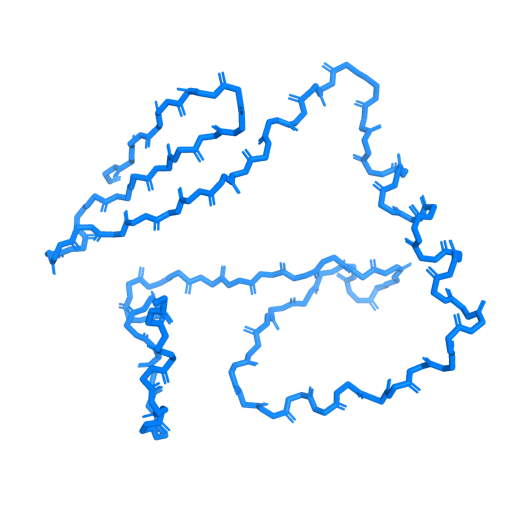694 C C . ALA A 1 94 ? -6.744 -8.360 5.032 1.00 89.31 94 ALA A C 1
ATOM 696 O O . ALA A 1 94 ? -7.583 -7.545 4.574 1.00 89.31 94 ALA A O 1
#

Radius of gyration: 16.59 Å; Cα contacts (8 Å, |Δi|>4): 78; chains: 1; bounding box: 31×37×36 Å

Nearest PDB structures (foldseek):
  3k8r-assembly1_B  TM=7.989E-01  e=6.078E-01  Rhodospirillum rubrum ATCC 11170
  5grs-assembly1_A  TM=4.623E-01  e=2.091E-01  Schizosaccharomyces pombe 972h-
  3jcp-assembly1_M  TM=4.452E-01  e=3.523E+00  Saccharomyces cerevisiae S288C
  2inw-assembly2_B  TM=2.527E-01  e=6.198E+00  Shigella flexneri
  2gyr-assembly2_C  TM=2.037E-01  e=3.107E+00  Homo sapiens

Solvent-accessible surface area (backbone atoms only — not comparable to full-atom values): 6324 Å² total; per-residue (Å²): 135,88,75,82,73,80,75,64,102,60,83,49,76,57,48,76,73,72,49,79,52,72,43,83,46,101,50,89,81,38,55,46,75,65,66,92,74,78,75,72,70,76,78,68,63,73,84,56,53,66,60,54,59,54,59,63,61,71,72,56,55,91,91,57,88,77,74,50,77,72,46,78,48,68,43,97,88,64,61,36,41,40,37,36,31,71,85,68,50,75,49,77,49,112

Mean predicted aligned error: 14.91 Å

Secondary structure (DSSP, 8-state):
--------SS--HHHHTT---EEE-SSTTSEEE--SS--------GGGHHHHHHHHHTT--TT---PPEEEEEE-TTSS-EEEEETTS-EEEE-

pLDDT: mean 70.77, std 17.75, range [36.41, 96.5]

InterPro domains:
  IPR029145 Neuroblastoma-amplified sequence, N-terminal [PF15492] (1-93)